Protein AF-A0A4P9ZMU9-F1 (afdb_monomer_lite)

Organism: NCBI:txid215637

Structure (mmCIF, N/CA/C/O backbone):
data_AF-A0A4P9ZMU9-F1
#
_entry.id   AF-A0A4P9ZMU9-F1
#
loop_
_atom_site.group_PDB
_atom_site.id
_atom_site.type_symbol
_atom_site.label_atom_id
_atom_site.label_alt_id
_atom_site.label_comp_id
_atom_site.label_asym_id
_atom_site.label_entity_id
_atom_site.label_seq_id
_atom_site.pdbx_PDB_ins_code
_atom_site.Cartn_x
_atom_site.Cartn_y
_atom_site.Cartn_z
_atom_site.occupancy
_atom_site.B_iso_or_equiv
_atom_site.auth_seq_id
_atom_site.auth_comp_id
_atom_site.auth_asym_id
_atom_site.auth_atom_id
_atom_site.pdbx_PDB_model_num
ATOM 1 N N . TYR A 1 1 ? 10.181 6.913 -4.762 1.00 70.44 1 TYR A N 1
ATOM 2 C CA . TYR A 1 1 ? 9.832 5.674 -5.484 1.00 70.44 1 TYR A CA 1
ATOM 3 C C . TYR A 1 1 ? 9.871 4.404 -4.639 1.00 70.44 1 TYR A C 1
ATOM 5 O O . TYR A 1 1 ? 9.379 3.404 -5.132 1.00 70.44 1 TYR A O 1
ATOM 13 N N . GLY A 1 2 ? 10.366 4.416 -3.389 1.00 87.31 2 GLY A N 1
ATOM 14 C CA . GLY A 1 2 ? 10.488 3.187 -2.581 1.00 87.3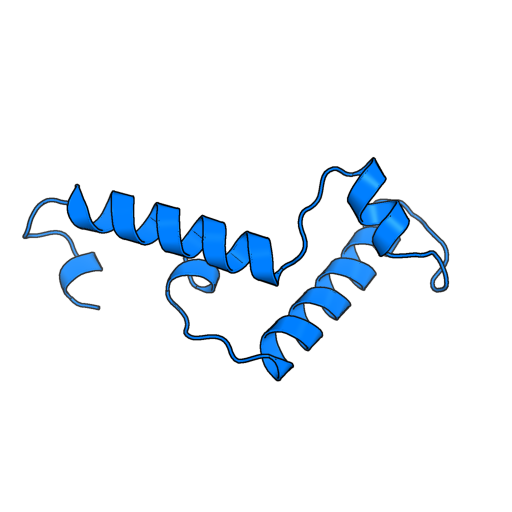1 2 GLY A CA 1
ATOM 15 C C . GLY A 1 2 ? 9.218 2.328 -2.541 1.00 87.31 2 GLY A C 1
ATOM 16 O O . GLY A 1 2 ? 9.271 1.152 -2.851 1.00 87.31 2 GLY A O 1
ATOM 17 N N . LEU A 1 3 ? 8.046 2.937 -2.332 1.00 90.31 3 LEU A N 1
ATOM 18 C CA . LEU A 1 3 ? 6.755 2.232 -2.395 1.00 90.31 3 LEU A CA 1
ATOM 19 C C . LEU A 1 3 ? 6.486 1.471 -3.704 1.00 90.31 3 LEU A C 1
ATOM 21 O O . LEU A 1 3 ? 5.864 0.421 -3.649 1.00 90.31 3 LEU A O 1
ATOM 25 N N . ALA A 1 4 ? 6.935 1.990 -4.847 1.00 91.25 4 ALA A N 1
ATOM 26 C CA . ALA A 1 4 ? 6.681 1.408 -6.165 1.00 91.25 4 ALA A CA 1
ATOM 27 C C . ALA A 1 4 ? 7.720 0.352 -6.582 1.00 91.25 4 ALA A C 1
ATOM 29 O O . ALA A 1 4 ? 7.390 -0.531 -7.366 1.00 91.25 4 ALA A O 1
ATOM 30 N N . ILE A 1 5 ? 8.963 0.492 -6.103 1.00 88.62 5 ILE A N 1
ATOM 31 C CA . ILE A 1 5 ? 10.121 -0.323 -6.517 1.00 88.62 5 ILE A CA 1
ATOM 32 C C . ILE A 1 5 ? 10.377 -1.469 -5.528 1.00 88.62 5 ILE A C 1
ATOM 34 O O . ILE A 1 5 ? 10.885 -2.518 -5.907 1.00 88.62 5 ILE A O 1
ATOM 38 N N . SER A 1 6 ? 10.038 -1.288 -4.251 1.00 90.94 6 SER A N 1
ATOM 39 C CA . SER A 1 6 ? 10.238 -2.320 -3.237 1.00 90.94 6 SER A CA 1
ATOM 40 C C . SER A 1 6 ? 9.257 -3.479 -3.405 1.00 90.94 6 SER A C 1
ATOM 42 O O . SER A 1 6 ? 8.081 -3.279 -3.707 1.00 90.94 6 SER A O 1
ATOM 44 N N . SER A 1 7 ? 9.732 -4.693 -3.131 1.00 89.62 7 SER A N 1
ATOM 45 C CA . SER A 1 7 ? 8.874 -5.856 -2.935 1.00 89.62 7 SER A CA 1
ATOM 46 C C . SER A 1 7 ? 8.246 -5.802 -1.542 1.00 89.62 7 SER A C 1
ATOM 48 O O . SER A 1 7 ? 8.926 -5.588 -0.536 1.00 89.62 7 SER A O 1
ATOM 50 N N . TRP A 1 8 ? 6.930 -5.985 -1.481 1.00 92.94 8 TRP A N 1
ATOM 51 C CA . TRP A 1 8 ? 6.165 -5.930 -0.239 1.00 92.94 8 TRP A CA 1
ATOM 52 C C . TRP A 1 8 ? 5.542 -7.288 0.047 1.00 92.94 8 TRP A C 1
ATOM 54 O O . TRP A 1 8 ? 4.9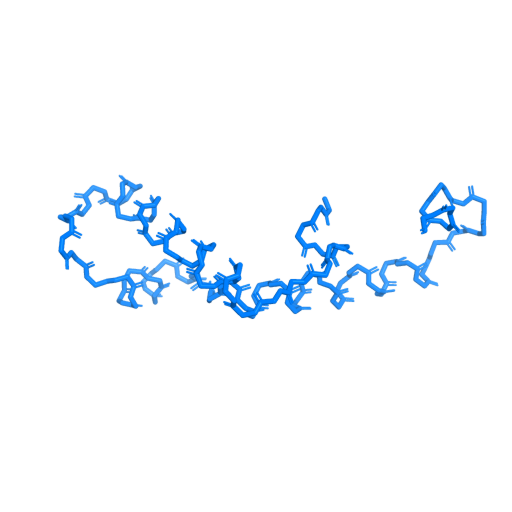77 -7.916 -0.842 1.00 92.94 8 TRP A O 1
ATOM 64 N N . ASN A 1 9 ? 5.602 -7.718 1.304 1.00 95.12 9 ASN A N 1
ATOM 65 C CA . ASN A 1 9 ? 4.795 -8.837 1.782 1.00 95.12 9 ASN A CA 1
ATOM 66 C C . ASN A 1 9 ? 3.570 -8.338 2.563 1.00 95.12 9 ASN A C 1
ATOM 68 O O . ASN A 1 9 ? 3.531 -7.200 3.043 1.00 95.12 9 ASN A O 1
ATOM 72 N N . ASP A 1 10 ? 2.595 -9.222 2.761 1.00 93.62 10 ASP A N 1
ATOM 73 C CA . ASP A 1 10 ? 1.337 -8.911 3.449 1.00 93.62 10 ASP A CA 1
ATOM 74 C C . ASP A 1 10 ? 1.526 -8.335 4.855 1.00 93.62 10 ASP A C 1
ATOM 76 O O . ASP A 1 10 ? 0.768 -7.467 5.290 1.00 93.62 10 ASP A O 1
ATOM 80 N N . SER A 1 11 ? 2.533 -8.805 5.595 1.00 96.38 11 SER A N 1
ATOM 81 C CA . SER A 1 11 ? 2.811 -8.316 6.950 1.00 96.38 11 SER A CA 1
ATOM 82 C C . SER A 1 11 ? 3.280 -6.861 6.928 1.00 96.38 11 SER A C 1
ATOM 84 O O . SER A 1 11 ? 2.818 -6.035 7.722 1.00 96.38 11 SER A O 1
ATOM 86 N N . GLN A 1 12 ? 4.156 -6.516 5.983 1.00 96.00 12 GLN A N 1
ATOM 87 C CA . GLN A 1 12 ? 4.618 -5.147 5.785 1.00 96.00 12 GLN A CA 1
ATOM 88 C C . GLN A 1 12 ? 3.493 -4.236 5.288 1.00 96.00 12 GLN A C 1
ATOM 90 O O . GLN A 1 12 ? 3.328 -3.149 5.842 1.00 96.00 12 GLN A O 1
ATOM 95 N N . LEU A 1 13 ? 2.661 -4.690 4.343 1.00 95.44 13 LEU A N 1
ATOM 96 C CA . LEU A 1 13 ? 1.494 -3.928 3.883 1.00 95.44 13 LEU A CA 1
ATOM 97 C C . LEU A 1 13 ? 0.510 -3.655 5.024 1.00 95.44 13 LEU A C 1
ATOM 99 O O . LEU A 1 13 ? 0.070 -2.520 5.198 1.00 95.44 13 LEU A O 1
ATOM 103 N N . LYS A 1 14 ? 0.229 -4.649 5.877 1.00 96.12 14 LYS A N 1
ATOM 104 C CA . LYS A 1 14 ? -0.620 -4.465 7.067 1.00 96.12 14 LYS A CA 1
ATOM 105 C C . LYS A 1 14 ? -0.032 -3.453 8.051 1.00 96.12 14 LYS A C 1
ATOM 107 O O . LYS A 1 14 ? -0.782 -2.674 8.641 1.00 96.12 14 LYS A O 1
ATOM 112 N N . LYS A 1 15 ? 1.292 -3.439 8.251 1.00 97.06 15 LYS A N 1
ATOM 113 C CA . LYS A 1 15 ? 1.956 -2.415 9.080 1.00 97.06 15 LYS A CA 1
ATOM 114 C C . LYS A 1 15 ? 1.802 -1.025 8.466 1.00 97.06 15 LYS A C 1
ATOM 116 O O . LYS A 1 15 ? 1.451 -0.094 9.187 1.00 97.06 15 LYS A O 1
ATOM 121 N N . LEU A 1 16 ? 2.001 -0.899 7.155 1.00 95.69 16 LEU A N 1
ATOM 122 C CA . LEU A 1 16 ? 1.824 0.362 6.437 1.00 95.69 16 LEU A CA 1
ATOM 123 C C . LEU A 1 16 ? 0.386 0.881 6.540 1.00 95.69 16 LEU A C 1
ATOM 125 O O . LEU A 1 16 ? 0.184 2.053 6.845 1.00 95.69 16 LEU A O 1
ATOM 129 N N . GLU A 1 17 ? -0.604 0.004 6.371 1.00 96.19 17 GLU A N 1
ATOM 130 C CA . GLU A 1 17 ? -2.025 0.343 6.513 1.00 96.19 17 GLU A CA 1
ATOM 131 C C . GLU A 1 17 ? -2.337 0.873 7.920 1.00 96.19 17 GLU A C 1
ATOM 133 O O . GLU A 1 17 ? -3.041 1.870 8.085 1.00 96.19 17 GLU A O 1
ATOM 138 N N . ARG A 1 18 ? -1.775 0.243 8.962 1.00 96.00 18 ARG A N 1
ATOM 139 C CA . ARG A 1 18 ? -1.934 0.705 10.351 1.00 96.00 18 ARG A CA 1
ATOM 140 C C . ARG A 1 18 ? -1.311 2.081 10.567 1.00 96.00 18 ARG A C 1
ATOM 142 O O . ARG A 1 18 ? -1.933 2.921 11.214 1.00 96.00 18 ARG A O 1
ATOM 149 N N . ILE A 1 19 ? -0.113 2.314 10.029 1.00 96.12 19 ILE A N 1
ATOM 150 C CA . ILE A 1 19 ? 0.568 3.613 10.118 1.00 96.12 19 ILE A CA 1
ATOM 151 C C . ILE A 1 19 ? -0.262 4.685 9.407 1.00 96.12 19 ILE A C 1
ATOM 153 O O . ILE A 1 19 ? -0.561 5.712 10.012 1.00 96.12 19 ILE A O 1
ATOM 157 N N . GLN A 1 20 ? -0.718 4.422 8.178 1.00 95.44 20 GLN A N 1
ATOM 158 C CA . GLN A 1 20 ? -1.591 5.332 7.435 1.00 95.44 20 GLN A CA 1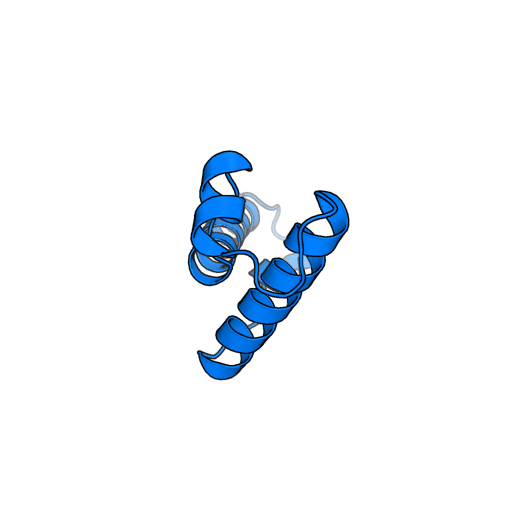
ATOM 159 C C . GLN A 1 20 ? -2.865 5.650 8.225 1.00 95.44 20 GLN A C 1
ATOM 161 O O . GLN A 1 20 ? -3.246 6.812 8.328 1.00 95.44 20 GLN A O 1
ATOM 166 N N . GLY A 1 21 ? -3.501 4.640 8.823 1.00 96.56 21 GLY A N 1
ATOM 167 C CA . GLY A 1 21 ? -4.688 4.824 9.652 1.00 96.56 21 GLY A CA 1
ATOM 168 C C . GLY A 1 21 ? -4.446 5.729 10.865 1.00 96.56 21 GLY A C 1
ATOM 169 O O . GLY A 1 21 ? -5.268 6.598 11.157 1.00 96.56 21 GLY A O 1
ATOM 170 N N . SER A 1 22 ? -3.311 5.572 11.550 1.00 96.25 22 SER A N 1
ATOM 171 C CA . SER A 1 22 ? -2.916 6.447 12.662 1.00 96.25 22 SER A CA 1
ATOM 172 C C . SER A 1 22 ? -2.653 7.882 12.203 1.00 96.25 22 SER A C 1
ATOM 174 O O . SER A 1 22 ? -3.156 8.819 12.822 1.00 96.25 22 SER A O 1
ATOM 176 N N . CYS A 1 23 ? -1.931 8.061 11.094 1.00 95.38 23 CYS A N 1
ATOM 177 C CA . CYS A 1 23 ? -1.697 9.378 10.503 1.00 95.38 23 CYS A CA 1
ATOM 178 C C . CYS A 1 23 ? -3.007 10.049 10.079 1.00 95.38 23 CYS A C 1
ATOM 180 O O . CYS A 1 23 ? -3.189 11.237 10.323 1.00 95.38 23 CYS A O 1
ATOM 182 N N . LEU A 1 24 ? -3.937 9.289 9.497 1.00 96.12 24 LEU A N 1
ATOM 183 C CA . LEU A 1 24 ? -5.216 9.812 9.036 1.00 96.12 24 LEU A CA 1
ATOM 184 C C . LEU A 1 24 ? -6.069 10.322 10.198 1.00 96.12 24 LEU A C 1
ATOM 186 O O . LEU A 1 24 ? -6.606 11.419 10.109 1.00 96.12 24 LEU A O 1
ATOM 190 N N . ARG A 1 25 ? -6.144 9.572 11.307 1.00 96.81 25 ARG A N 1
ATOM 191 C CA . ARG A 1 25 ? -6.839 10.020 12.527 1.00 96.81 25 ARG A CA 1
ATOM 192 C C . ARG A 1 25 ? -6.245 11.311 13.078 1.00 96.81 25 ARG A C 1
ATOM 194 O O . ARG A 1 25 ? -6.993 12.211 13.435 1.00 96.81 25 ARG A O 1
ATOM 201 N N . MET A 1 26 ? -4.916 11.402 13.120 1.00 96.44 26 MET A N 1
ATOM 202 C CA . MET A 1 26 ? -4.218 12.596 13.593 1.00 96.44 26 MET A CA 1
ATOM 203 C C . MET A 1 26 ? -4.496 13.806 12.694 1.00 96.44 26 MET A C 1
ATOM 205 O O . MET A 1 26 ? -4.781 14.882 13.205 1.00 96.44 26 MET A O 1
ATOM 209 N N . LEU A 1 27 ? -4.476 13.619 11.371 1.00 95.19 27 LEU A N 1
ATOM 210 C CA . LEU A 1 27 ? -4.699 14.690 10.397 1.00 95.19 27 LEU A CA 1
ATOM 211 C C . LEU A 1 27 ? -6.102 15.296 10.504 1.00 95.19 27 LEU A C 1
ATOM 213 O O . LEU A 1 27 ? -6.255 16.505 10.390 1.00 95.19 27 LEU A O 1
ATOM 217 N N . VAL A 1 28 ? -7.118 14.465 10.742 1.00 93.25 28 VAL A N 1
ATOM 218 C CA . VAL A 1 28 ? -8.512 14.921 10.867 1.00 93.25 28 VAL A CA 1
ATOM 219 C C . VAL A 1 28 ? -8.913 15.272 12.308 1.00 93.25 28 VAL A C 1
ATOM 221 O O . VAL A 1 28 ? -10.069 15.603 12.549 1.00 93.25 28 VAL A O 1
ATOM 224 N N . GLY A 1 29 ? -8.001 15.149 13.281 1.00 95.06 29 GLY A N 1
ATOM 225 C CA . GLY A 1 29 ? -8.304 15.361 14.702 1.00 95.06 29 GLY A CA 1
ATOM 226 C C . GLY A 1 29 ? -9.290 14.345 15.298 1.00 95.06 29 GLY A C 1
ATOM 227 O O . GLY A 1 29 ? -9.978 14.647 16.269 1.00 95.06 29 GLY A O 1
ATOM 228 N N . ALA A 1 30 ? -9.393 13.143 14.723 1.00 95.25 30 ALA A N 1
ATOM 229 C CA . ALA A 1 30 ? -10.325 12.121 15.187 1.00 95.25 30 ALA A CA 1
ATOM 230 C C . ALA A 1 30 ? -9.825 11.386 16.439 1.00 95.25 30 ALA A C 1
ATOM 232 O O . ALA A 1 30 ? -8.626 11.227 16.682 1.00 95.25 30 ALA A O 1
ATOM 233 N N . TYR A 1 31 ? -10.775 10.832 17.193 1.00 94.69 31 TYR A N 1
ATOM 234 C CA . TYR A 1 31 ? -10.488 9.940 18.312 1.00 94.69 31 TYR A CA 1
ATOM 235 C C . TYR A 1 31 ? -9.642 8.729 17.891 1.00 94.69 31 TYR A C 1
ATOM 237 O O . TYR A 1 31 ? -9.759 8.205 16.781 1.00 94.69 31 TYR A O 1
ATOM 245 N N . LYS A 1 32 ? -8.838 8.207 18.827 1.00 91.75 32 LYS A N 1
ATOM 246 C CA . LYS A 1 32 ? -7.972 7.034 18.594 1.00 91.75 32 LYS A CA 1
ATOM 247 C C . LYS A 1 32 ? -8.748 5.790 18.135 1.00 91.75 32 LYS A C 1
ATOM 249 O O . LYS A 1 32 ? -8.217 4.995 17.364 1.00 91.75 32 LYS A O 1
ATOM 254 N N . SER A 1 33 ? -9.991 5.635 18.589 1.00 93.81 33 SER A N 1
ATOM 255 C CA . SER A 1 33 ? -10.889 4.528 18.240 1.00 93.81 33 SER A CA 1
ATOM 256 C C . SER A 1 33 ? -11.654 4.735 16.929 1.00 93.81 33 SER A C 1
ATOM 258 O O . SER A 1 33 ? -12.323 3.809 16.476 1.00 93.81 33 SER A O 1
ATOM 260 N N . ALA A 1 34 ? -11.560 5.911 16.297 1.00 95.25 34 ALA A N 1
ATOM 261 C CA . ALA A 1 34 ? -12.316 6.216 15.087 1.00 95.25 34 ALA A CA 1
ATOM 262 C C . AL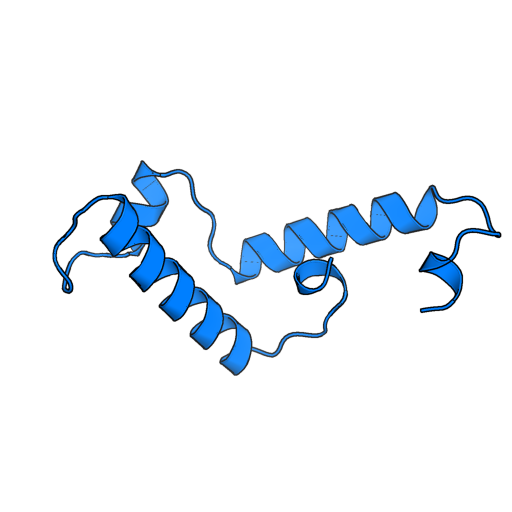A A 1 34 ? -12.008 5.218 13.962 1.00 95.25 34 ALA A C 1
ATOM 264 O O . ALA A 1 34 ? -10.861 4.798 13.771 1.00 95.25 34 ALA A O 1
ATOM 265 N N . SER A 1 35 ? -13.030 4.840 13.198 1.00 95.75 35 SER A N 1
ATOM 266 C CA . SER A 1 35 ? -12.886 3.854 12.129 1.00 95.75 35 SER A CA 1
ATOM 267 C C . SER A 1 35 ? -12.040 4.393 10.973 1.00 95.75 35 SER A C 1
ATOM 269 O O . SER A 1 35 ? -12.404 5.367 10.318 1.00 95.75 35 SER A O 1
ATOM 271 N N . THR A 1 36 ? -10.926 3.728 10.666 1.00 94.94 36 THR A N 1
ATOM 272 C CA . THR A 1 36 ? -10.055 4.115 9.545 1.00 94.94 36 THR A CA 1
ATOM 273 C C . THR A 1 36 ? -10.652 3.775 8.184 1.00 94.94 36 THR A C 1
ATOM 275 O O . THR A 1 36 ? -10.250 4.370 7.187 1.00 94.94 36 THR A O 1
ATOM 278 N N . SER A 1 37 ? -11.614 2.849 8.099 1.00 93.88 37 SER A N 1
ATOM 279 C CA . SER A 1 37 ? -12.324 2.577 6.844 1.00 93.88 37 SER A CA 1
ATOM 280 C C . SER A 1 37 ? -13.238 3.736 6.458 1.00 93.88 37 SER A C 1
ATOM 282 O O . SER A 1 37 ? -13.177 4.186 5.318 1.00 93.88 37 SER A O 1
ATOM 284 N N . VAL A 1 38 ? -13.991 4.275 7.420 1.00 95.25 38 VAL A N 1
ATOM 285 C CA . VAL A 1 38 ? -14.833 5.465 7.220 1.00 95.25 38 VAL A CA 1
ATOM 286 C C . VAL A 1 38 ? -13.963 6.677 6.906 1.00 95.25 38 VAL A C 1
ATOM 288 O O . 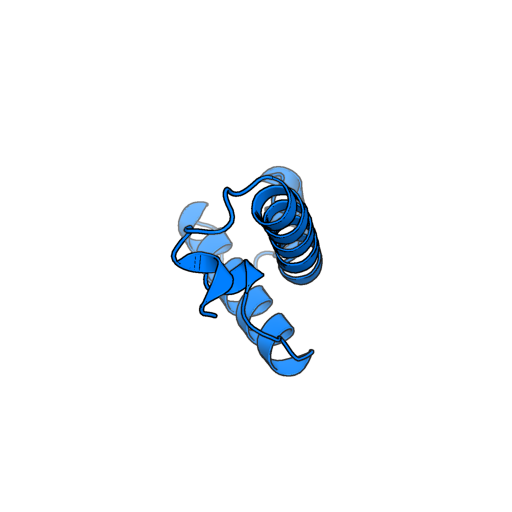VAL A 1 38 ? -14.208 7.362 5.917 1.00 95.25 38 VAL A O 1
ATOM 291 N N . LEU A 1 39 ? -12.900 6.901 7.690 1.00 95.94 39 LEU A N 1
ATOM 292 C CA . LEU A 1 39 ? -11.991 8.026 7.462 1.00 95.94 39 LEU A CA 1
ATOM 293 C C . LEU A 1 39 ? -11.322 7.968 6.081 1.00 95.94 39 LEU A C 1
ATOM 295 O O . LEU A 1 39 ? -11.186 9.000 5.430 1.00 95.94 39 LEU A O 1
ATOM 299 N N . ARG A 1 40 ? -10.925 6.783 5.595 1.00 95.50 40 ARG A N 1
ATOM 300 C CA . ARG A 1 40 ? -10.397 6.628 4.226 1.00 95.50 40 ARG A CA 1
ATOM 301 C C . ARG A 1 40 ? -11.441 6.960 3.169 1.00 95.50 40 ARG A C 1
ATOM 303 O O . ARG A 1 40 ? -11.109 7.638 2.207 1.00 95.50 40 ARG A O 1
ATOM 310 N N . HIS A 1 41 ? -12.683 6.517 3.359 1.00 94.56 41 HIS A N 1
ATOM 311 C CA . HIS A 1 41 ? -13.762 6.788 2.414 1.00 94.56 41 HIS A CA 1
ATOM 312 C C . HIS A 1 41 ? -14.023 8.294 2.269 1.00 94.56 41 HIS A C 1
ATOM 314 O O . HIS A 1 41 ? -13.955 8.809 1.158 1.00 94.56 41 HIS A O 1
ATOM 320 N N . ILE A 1 42 ? -14.207 9.018 3.381 1.00 94.81 42 ILE A N 1
ATOM 321 C CA . ILE A 1 42 ? -14.469 10.471 3.347 1.00 94.81 42 ILE A CA 1
ATOM 322 C C . ILE A 1 42 ? -13.282 11.285 2.815 1.00 94.81 42 ILE A C 1
ATOM 324 O O . ILE A 1 42 ? -13.464 12.368 2.271 1.00 94.81 42 ILE A O 1
ATOM 328 N N . SER A 1 43 ? -12.059 10.773 2.974 1.00 93.31 43 SER A N 1
ATOM 329 C CA . SER A 1 43 ? -10.835 11.431 2.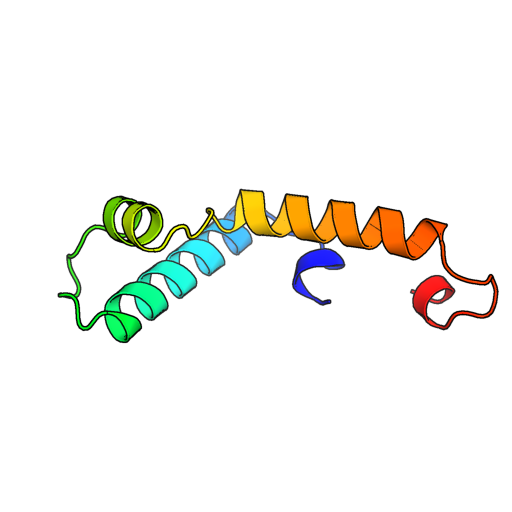505 1.00 93.31 43 SER A CA 1
ATOM 330 C C . SER A 1 43 ? -10.406 10.978 1.107 1.00 93.31 43 SER A C 1
ATOM 332 O O . SER A 1 43 ? -9.374 11.430 0.615 1.00 93.31 43 SER A O 1
ATOM 334 N N . HIS A 1 44 ? -11.179 10.097 0.462 1.00 94.06 44 HIS A N 1
ATOM 335 C CA . HIS A 1 44 ? -10.856 9.491 -0.832 1.00 94.06 44 HIS A CA 1
ATOM 336 C C . HIS A 1 44 ? -9.466 8.827 -0.863 1.00 94.06 44 HIS A C 1
ATOM 338 O O . HIS A 1 44 ? -8.796 8.792 -1.898 1.00 94.06 44 HIS A O 1
ATOM 344 N N . LEU A 1 45 ? -9.012 8.293 0.276 1.00 94.19 45 LEU A N 1
ATOM 345 C CA . LEU A 1 45 ? -7.731 7.603 0.370 1.00 94.19 45 LEU A CA 1
ATOM 346 C C . LEU A 1 45 ? -7.890 6.104 0.086 1.00 94.19 45 LEU A C 1
ATOM 348 O O . LEU A 1 45 ? -8.645 5.420 0.783 1.00 94.19 45 LEU A O 1
ATOM 352 N N . PRO A 1 46 ? -7.132 5.555 -0.879 1.00 94.50 46 PRO A N 1
ATOM 353 C CA . PRO A 1 46 ? -7.133 4.124 -1.120 1.00 94.50 46 PRO A CA 1
ATOM 354 C C . PRO A 1 46 ? -6.408 3.372 0.013 1.00 94.50 46 PRO A C 1
ATOM 356 O O . PRO A 1 46 ? -5.544 3.950 0.691 1.00 94.50 46 PRO A O 1
ATOM 359 N N . PRO A 1 47 ? -6.696 2.068 0.178 1.00 93.94 47 PRO A N 1
ATOM 360 C CA . PRO A 1 47 ? -5.848 1.161 0.949 1.00 93.94 47 PRO A CA 1
ATOM 361 C C . PRO A 1 47 ? -4.398 1.166 0.436 1.00 93.94 47 PRO A C 1
ATOM 363 O O . PRO A 1 47 ? -4.154 1.371 -0.756 1.00 93.94 47 PRO A O 1
ATOM 366 N N . MET A 1 48 ? -3.427 0.879 1.302 1.00 95.12 48 MET A N 1
ATOM 367 C CA . MET A 1 48 ? -2.006 0.797 0.952 1.00 95.12 48 MET A CA 1
ATOM 368 C C . MET A 1 48 ? -1.698 -0.294 -0.063 1.00 95.12 48 MET A C 1
ATOM 370 O O . MET A 1 48 ? -0.870 -0.045 -0.930 1.00 95.12 48 MET A O 1
ATOM 374 N N . ALA A 1 49 ? -2.384 -1.439 -0.021 1.00 93.75 49 ALA A N 1
ATOM 375 C CA . ALA A 1 49 ? -2.221 -2.485 -1.036 1.00 93.75 49 ALA A CA 1
ATOM 376 C C . ALA A 1 49 ? -2.524 -1.947 -2.449 1.00 93.75 49 ALA A C 1
ATOM 378 O O . ALA A 1 49 ? -1.656 -1.946 -3.318 1.00 93.75 49 ALA A O 1
ATOM 379 N N . ILE A 1 50 ? -3.702 -1.341 -2.623 1.00 95.06 50 ILE A N 1
ATOM 380 C CA . ILE A 1 50 ? -4.121 -0.724 -3.891 1.00 95.06 50 ILE A CA 1
ATOM 381 C C . ILE A 1 50 ? -3.187 0.424 -4.290 1.00 95.06 50 ILE A C 1
ATOM 383 O O . ILE A 1 50 ? -2.851 0.596 -5.460 1.00 95.06 50 ILE A O 1
ATOM 387 N N . ARG A 1 51 ? -2.740 1.233 -3.321 1.00 95.44 51 ARG A N 1
ATOM 388 C CA . ARG A 1 51 ? -1.795 2.322 -3.590 1.00 95.44 51 ARG A CA 1
ATOM 389 C C . ARG A 1 51 ? -0.452 1.793 -4.095 1.00 95.44 51 ARG A C 1
ATOM 391 O O . ARG A 1 51 ? 0.101 2.401 -5.007 1.00 95.44 51 ARG A O 1
ATOM 398 N N . VAL A 1 52 ? 0.076 0.722 -3.504 1.00 95.94 52 VAL A N 1
ATOM 399 C CA . VAL A 1 52 ? 1.321 0.078 -3.946 1.00 95.94 52 VAL A CA 1
ATOM 400 C C . VAL A 1 52 ? 1.160 -0.418 -5.373 1.00 95.94 52 VAL A C 1
ATOM 402 O O . VAL A 1 52 ? 1.919 0.019 -6.229 1.00 95.94 52 VAL A O 1
ATOM 405 N N . GLU A 1 53 ? 0.122 -1.202 -5.659 1.00 94.75 53 GLU A N 1
ATOM 406 C CA . GLU A 1 53 ? -0.155 -1.714 -7.007 1.00 94.75 53 GLU A CA 1
ATOM 407 C C . GLU A 1 53 ? -0.248 -0.591 -8.047 1.00 94.75 53 GLU A C 1
ATOM 409 O O . GLU A 1 53 ? 0.427 -0.625 -9.076 1.00 94.75 53 GLU A O 1
ATOM 414 N N . ALA A 1 54 ? -1.021 0.459 -7.754 1.00 96.06 54 ALA A N 1
ATOM 415 C CA . ALA A 1 54 ? -1.171 1.597 -8.653 1.00 96.06 54 ALA A CA 1
ATOM 416 C C . ALA A 1 54 ? 0.157 2.335 -8.892 1.00 96.06 54 ALA A C 1
ATOM 418 O O . ALA A 1 54 ? 0.417 2.816 -9.997 1.00 96.06 54 ALA A O 1
ATOM 419 N N . LEU A 1 55 ? 1.000 2.461 -7.863 1.00 95.88 55 LEU A N 1
ATOM 420 C CA . LEU A 1 55 ? 2.309 3.097 -7.982 1.00 95.88 55 LEU A CA 1
ATOM 421 C C . LEU A 1 55 ? 3.302 2.219 -8.745 1.00 95.88 55 LEU A C 1
ATOM 423 O O . LEU A 1 55 ? 4.037 2.750 -9.576 1.00 95.88 55 LEU A O 1
ATOM 427 N N . THR A 1 56 ? 3.301 0.910 -8.508 1.00 94.38 56 THR A N 1
ATOM 428 C CA . THR A 1 56 ? 4.117 -0.059 -9.244 1.00 94.38 56 THR A CA 1
ATOM 429 C C . THR A 1 56 ? 3.730 -0.075 -10.719 1.00 94.38 56 THR A C 1
ATOM 431 O O . THR A 1 56 ? 4.603 0.074 -11.567 1.00 94.38 56 THR A O 1
ATOM 434 N N . ALA A 1 57 ? 2.438 -0.111 -11.054 1.00 94.62 57 ALA A N 1
ATOM 435 C CA . ALA A 1 57 ? 1.980 -0.044 -12.443 1.00 94.62 57 ALA A CA 1
ATOM 436 C C . ALA A 1 57 ? 2.431 1.251 -13.143 1.00 94.62 57 ALA A C 1
ATOM 438 O O . ALA A 1 57 ? 2.997 1.213 -14.237 1.00 94.62 57 ALA A O 1
ATOM 439 N N . LYS A 1 58 ? 2.254 2.410 -12.490 1.00 94.25 58 LYS A N 1
ATOM 440 C CA . LYS A 1 58 ? 2.745 3.703 -13.005 1.00 94.25 58 LYS A CA 1
ATOM 441 C C . LYS A 1 58 ? 4.260 3.710 -13.184 1.00 94.25 58 LYS A C 1
ATOM 443 O O . LYS A 1 58 ? 4.757 4.288 -14.149 1.00 94.25 58 LYS A O 1
ATOM 448 N N . TYR A 1 59 ? 4.987 3.092 -12.258 1.00 92.00 59 TYR A N 1
ATOM 449 C CA . TYR A 1 59 ? 6.433 2.961 -12.345 1.00 92.00 59 TYR A CA 1
ATOM 450 C C . TYR A 1 59 ? 6.845 2.107 -13.546 1.00 92.00 59 TYR A C 1
ATOM 452 O O . TYR A 1 59 ? 7.672 2.564 -14.326 1.00 92.00 59 TYR A O 1
ATOM 460 N N . CYS A 1 60 ? 6.226 0.943 -13.762 1.00 91.25 60 CYS A N 1
ATOM 461 C CA . CYS A 1 60 ? 6.498 0.092 -14.921 1.00 91.25 60 CYS A CA 1
ATOM 462 C C . CYS A 1 60 ? 6.229 0.821 -16.245 1.00 91.25 60 CYS A C 1
ATOM 464 O O . CYS A 1 60 ? 7.059 0.783 -17.148 1.00 91.25 60 CYS A O 1
ATOM 466 N N . LEU A 1 61 ? 5.105 1.538 -16.359 1.00 92.62 61 LEU A N 1
ATOM 467 C CA . LEU A 1 61 ? 4.805 2.339 -17.554 1.00 92.62 61 LEU A CA 1
ATOM 468 C C . LEU A 1 61 ? 5.871 3.407 -17.802 1.00 92.62 61 LEU A C 1
ATOM 470 O O . LEU A 1 61 ? 6.349 3.556 -18.923 1.00 92.62 61 LEU A O 1
ATOM 474 N N . ARG A 1 62 ? 6.282 4.116 -16.745 1.00 90.75 62 ARG A N 1
ATOM 475 C CA . ARG A 1 62 ? 7.346 5.114 -16.843 1.00 90.75 62 ARG A CA 1
ATOM 476 C C . ARG A 1 62 ? 8.670 4.475 -17.249 1.00 90.75 62 ARG A C 1
ATOM 478 O O . ARG A 1 62 ? 9.324 5.012 -18.132 1.00 90.75 62 ARG A O 1
ATOM 485 N N . TYR A 1 63 ? 9.037 3.349 -16.644 1.00 89.75 63 TYR A N 1
ATOM 486 C CA . TYR A 1 63 ? 10.265 2.620 -16.951 1.00 89.75 63 TYR A CA 1
ATOM 487 C C . TYR A 1 63 ? 10.354 2.253 -18.436 1.00 89.75 63 TYR A C 1
ATOM 489 O O . TYR A 1 63 ? 11.362 2.530 -19.069 1.00 89.75 63 TYR A O 1
ATOM 497 N N . ASN A 1 64 ? 9.264 1.750 -19.022 1.00 88.25 64 ASN A N 1
ATOM 498 C CA . ASN A 1 64 ? 9.215 1.409 -20.448 1.00 88.25 64 ASN A CA 1
ATOM 499 C C . ASN A 1 64 ? 9.320 2.620 -21.391 1.00 88.25 64 ASN A C 1
ATOM 501 O O . ASN A 1 64 ? 9.625 2.455 -22.567 1.00 88.25 64 ASN A O 1
ATOM 505 N N . SER A 1 65 ? 9.038 3.829 -20.900 1.00 90.44 65 SER A N 1
ATOM 506 C CA . SER A 1 65 ? 9.139 5.070 -21.681 1.00 90.44 65 SER A CA 1
ATOM 507 C C . SER A 1 65 ? 10.480 5.794 -21.520 1.00 90.44 65 SER A C 1
ATOM 509 O O . SER A 1 65 ? 10.665 6.865 -22.099 1.00 90.44 65 SER A O 1
ATOM 511 N N . LEU A 1 66 ? 11.394 5.270 -20.696 1.00 90.00 66 LEU A N 1
ATOM 512 C CA . LEU A 1 66 ? 12.671 5.921 -20.421 1.00 90.00 66 LEU A CA 1
ATOM 513 C C . LEU A 1 66 ? 13.703 5.653 -21.528 1.00 90.00 66 LEU A C 1
ATOM 515 O O . LEU A 1 66 ? 13.727 4.565 -22.102 1.00 90.00 66 LEU A O 1
ATOM 519 N N . PRO A 1 67 ? 14.591 6.625 -21.809 1.00 91.50 67 PRO A N 1
ATOM 520 C CA . PRO A 1 67 ? 15.762 6.391 -22.643 1.00 91.50 67 PRO A CA 1
ATOM 521 C C . PRO A 1 67 ? 16.676 5.306 -22.046 1.00 91.50 67 PRO A C 1
ATOM 523 O O . PRO A 1 67 ? 16.811 5.272 -20.817 1.00 91.50 67 PRO A O 1
ATOM 526 N N . PRO A 1 68 ? 17.377 4.512 -22.880 1.00 85.56 68 PRO A N 1
ATOM 527 C CA . PRO A 1 68 ? 18.260 3.428 -22.431 1.00 85.56 68 PRO A CA 1
ATOM 528 C C . PRO A 1 68 ? 19.334 3.863 -21.426 1.00 85.56 68 PRO A C 1
ATOM 530 O O . PRO A 1 68 ? 19.671 3.112 -20.517 1.00 85.56 68 PRO A O 1
ATOM 533 N N . ASP A 1 69 ? 19.814 5.104 -21.533 1.00 89.06 69 ASP A N 1
ATOM 534 C CA . ASP A 1 69 ? 20.876 5.658 -20.679 1.00 89.06 69 ASP A CA 1
ATOM 535 C C . ASP A 1 69 ? 20.361 6.191 -19.328 1.00 89.06 69 ASP A C 1
ATOM 537 O O . ASP A 1 69 ? 21.079 6.849 -18.570 1.00 89.06 69 ASP A O 1
ATOM 541 N N . SER A 1 70 ? 19.088 5.951 -19.008 1.00 87.31 70 SER A N 1
ATOM 542 C CA . SER A 1 70 ? 18.506 6.389 -17.742 1.00 87.31 70 SER A CA 1
ATOM 543 C C . SER A 1 70 ? 19.060 5.575 -16.577 1.00 87.31 70 SER A C 1
ATOM 545 O O . SER A 1 70 ? 19.004 4.349 -16.589 1.00 87.31 70 SER A O 1
ATOM 547 N N . LEU A 1 71 ? 19.459 6.250 -15.492 1.00 84.38 71 LEU A N 1
ATOM 548 C CA . LEU A 1 71 ? 19.959 5.607 -14.262 1.00 84.38 71 LEU A CA 1
ATOM 549 C C . LEU A 1 71 ? 19.014 4.540 -13.683 1.00 84.38 71 LEU A C 1
ATOM 551 O O . LEU A 1 71 ? 19.455 3.640 -12.980 1.00 84.38 71 LEU A O 1
ATOM 555 N N . LEU A 1 72 ? 17.713 4.632 -13.967 1.00 77.75 72 LEU A N 1
ATOM 556 C CA . LEU A 1 72 ? 16.724 3.647 -13.529 1.00 77.75 72 LEU A CA 1
ATOM 557 C C . LEU A 1 72 ? 16.896 2.272 -14.194 1.00 77.75 72 LEU A C 1
ATOM 559 O O . LEU A 1 72 ? 16.448 1.296 -13.607 1.00 77.75 72 LEU A O 1
ATOM 563 N N . HIS A 1 73 ? 17.549 2.169 -15.358 1.00 78.12 73 HIS A N 1
ATOM 564 C CA . HIS A 1 73 ? 17.902 0.881 -15.974 1.00 78.12 73 HIS A CA 1
ATOM 565 C C . HIS A 1 73 ? 19.037 0.145 -15.242 1.00 78.12 73 HIS A C 1
ATOM 567 O O . HIS A 1 73 ? 19.290 -1.015 -15.548 1.00 78.12 73 HIS A O 1
ATOM 573 N N . LEU A 1 74 ? 19.712 0.798 -14.289 1.00 75.06 74 LEU A N 1
ATOM 574 C CA . LEU A 1 74 ? 20.803 0.214 -13.498 1.00 75.06 74 LEU A CA 1
ATOM 575 C C . LEU A 1 74 ? 20.330 -0.451 -12.191 1.00 75.06 74 LEU A C 1
ATOM 577 O O . LEU A 1 74 ? 21.156 -1.014 -11.475 1.00 75.06 74 LEU A O 1
ATOM 581 N N . LEU A 1 75 ? 19.042 -0.319 -11.850 1.00 69.19 75 LEU A N 1
ATOM 582 C CA . LEU A 1 75 ? 18.400 -0.924 -10.674 1.00 69.19 75 LEU A CA 1
ATOM 583 C C . LEU A 1 75 ? 17.902 -2.335 -10.984 1.00 69.19 75 LEU A C 1
ATOM 585 O O . LEU A 1 75 ? 18.016 -3.181 -10.071 1.00 69.19 75 LEU A O 1
#

Sequence (75 aa):
YGLAISSWNDSQLKKLERIQGSCLRMLVGAYKSASTSVLRHISHLPPMAIRVEALTAKYCLRYNSLPPDSLLHLL

Foldseek 3Di:
DCLQPDDDDPVRLVVVQVVVLCVLCVVVVHDPPDDSVVSCVVVVHDRSVVVSVVSNVVVVVVVVVDDPPDPVVVD

pLDDT: mean 92.28, std 5.67, range [69.19, 97.06]

Radius of gyration: 15.81 Å; chains: 1; bounding box: 36×24×41 Å

Secondary structure (DSSP, 8-state):
-HHHHS---HHHHHHHHHHHHHHHHHHTT--TTS-HHHHHHHTTPPPHHHHHHHHHHHHHHHHHTS-TT-GGGG-